Protein AF-A0A8T5RIG7-F1 (afdb_monomer_lite)

Secondary structure (DSSP, 8-state):
------SHHHHHHHHHHHHHHHH-SS--HHHHHHHHHHHHTT-TT--HHHHHHHHHHHHHTTSB-TTSS-BGGGTTTSHHHHHHHHHHHHSTT--HHHHHHHHT--HHHHHHHHHHHHHTTS--

Structure (mmCIF, N/CA/C/O backbone):
data_AF-A0A8T5RIG7-F1
#
_entry.id   AF-A0A8T5RIG7-F1
#
loop_
_atom_site.group_PDB
_atom_site.id
_atom_site.type_symbol
_atom_site.label_atom_id
_atom_site.label_alt_id
_atom_site.label_comp_id
_atom_site.label_asym_id
_atom_site.label_entity_id
_atom_site.label_seq_id
_atom_site.pdbx_PDB_ins_code
_atom_site.Cartn_x
_atom_site.Cartn_y
_atom_site.Cartn_z
_atom_site.occupancy
_atom_site.B_iso_or_equiv
_atom_site.auth_seq_id
_atom_site.auth_comp_id
_atom_site.auth_asym_id
_atom_site.auth_atom_id
_atom_site.pdbx_PDB_model_num
ATOM 1 N N . MET A 1 1 ? -15.204 -2.685 -6.153 1.00 34.28 1 MET A N 1
ATOM 2 C CA . MET A 1 1 ? -13.920 -3.420 -6.278 1.00 34.28 1 MET A CA 1
ATOM 3 C C . MET A 1 1 ? -13.008 -2.678 -7.252 1.00 34.28 1 MET A C 1
ATOM 5 O O . MET A 1 1 ? -13.506 -2.083 -8.193 1.00 34.28 1 MET A O 1
ATOM 9 N N . VAL A 1 2 ? -11.706 -2.625 -6.962 1.00 38.72 2 VAL A N 1
ATOM 10 C CA . VAL A 1 2 ? -10.704 -1.683 -7.506 1.00 38.72 2 VAL A CA 1
ATOM 11 C C . VAL A 1 2 ? -10.493 -1.835 -9.022 1.00 38.72 2 VAL A C 1
ATOM 13 O O . VAL A 1 2 ? -9.802 -2.739 -9.474 1.00 38.72 2 VAL A O 1
ATOM 16 N N . SER A 1 3 ? -11.043 -0.910 -9.808 1.00 44.12 3 SER A N 1
ATOM 17 C CA . SER A 1 3 ? -10.962 -0.859 -11.277 1.00 44.12 3 SER A CA 1
ATOM 18 C C . SER A 1 3 ? -9.864 0.097 -11.784 1.00 44.12 3 SER A C 1
ATOM 20 O O . SER A 1 3 ? -10.137 0.993 -12.583 1.00 44.12 3 SER A O 1
ATOM 22 N N . VAL A 1 4 ? -8.629 -0.035 -11.281 1.00 55.12 4 VAL A N 1
ATOM 23 C CA . VAL A 1 4 ? -7.537 0.926 -11.581 1.00 55.12 4 VAL A CA 1
ATOM 24 C C . VAL A 1 4 ? -6.462 0.368 -12.528 1.00 55.12 4 VAL A C 1
ATOM 26 O O . VAL A 1 4 ? -5.824 1.155 -13.214 1.00 55.12 4 VAL A O 1
ATOM 29 N N . LEU A 1 5 ? -6.289 -0.954 -12.637 1.00 57.12 5 LEU A N 1
ATOM 30 C CA . LEU A 1 5 ? -5.255 -1.565 -13.491 1.00 57.12 5 LEU A CA 1
ATOM 31 C C . LEU A 1 5 ? -5.846 -1.947 -14.856 1.00 57.12 5 LEU A C 1
ATOM 33 O O . LEU A 1 5 ? -6.483 -2.996 -14.980 1.00 57.12 5 LEU A O 1
ATOM 37 N N . LYS A 1 6 ? -5.673 -1.080 -15.859 1.00 59.66 6 LYS A N 1
ATOM 38 C CA . LYS A 1 6 ? -6.243 -1.270 -17.209 1.00 59.66 6 LYS A CA 1
ATOM 39 C C . LYS A 1 6 ? -5.268 -1.909 -18.207 1.00 59.66 6 LYS A C 1
ATOM 41 O O . LYS A 1 6 ? -5.727 -2.553 -19.141 1.00 59.66 6 LYS A O 1
ATOM 46 N N . GLU A 1 7 ? -3.958 -1.791 -17.992 1.00 76.62 7 GLU A N 1
ATOM 47 C CA . GLU A 1 7 ? -2.917 -2.297 -18.901 1.00 76.62 7 GLU A CA 1
ATOM 48 C C . GLU A 1 7 ? -2.255 -3.575 -18.345 1.00 76.62 7 GLU A C 1
ATOM 50 O O . GLU A 1 7 ? -1.999 -3.694 -17.143 1.00 76.62 7 GLU A O 1
ATOM 55 N N . GLU A 1 8 ? -1.970 -4.549 -19.214 1.00 84.00 8 GLU A N 1
ATOM 56 C CA . GLU A 1 8 ? -1.310 -5.817 -18.854 1.00 84.00 8 GLU A CA 1
ATOM 57 C C . GLU A 1 8 ? 0.078 -5.583 -18.236 1.00 84.00 8 GLU A C 1
ATOM 59 O O . GLU A 1 8 ? 0.448 -6.209 -17.240 1.00 84.00 8 GLU A O 1
ATOM 64 N N . ASP A 1 9 ? 0.781 -4.567 -18.733 1.00 85.31 9 ASP A N 1
ATOM 65 C CA . ASP A 1 9 ? 2.081 -4.153 -18.224 1.00 85.31 9 ASP A CA 1
ATOM 66 C C . ASP A 1 9 ? 2.031 -3.639 -16.780 1.00 85.31 9 ASP A C 1
ATOM 68 O O . ASP A 1 9 ? 2.912 -3.943 -15.969 1.00 85.31 9 ASP A O 1
ATOM 72 N N . GLU A 1 10 ? 0.983 -2.886 -16.430 1.00 87.62 10 GLU A N 1
ATOM 73 C CA . GLU A 1 10 ? 0.784 -2.406 -15.063 1.00 87.62 10 GLU A CA 1
ATOM 74 C C . GLU A 1 10 ? 0.551 -3.586 -14.110 1.00 87.62 10 GLU A C 1
ATOM 76 O O . GLU A 1 10 ? 1.093 -3.594 -13.005 1.00 87.62 10 GLU A O 1
ATOM 81 N N . LYS A 1 11 ? -0.178 -4.628 -14.533 1.00 87.81 11 LYS A N 1
ATOM 82 C CA . LYS A 1 11 ? -0.371 -5.842 -13.717 1.00 87.81 11 LYS A CA 1
ATOM 83 C C . LYS A 1 11 ? 0.949 -6.573 -13.469 1.00 87.81 11 LYS A C 1
ATOM 85 O O . LYS A 1 11 ? 1.222 -6.966 -12.332 1.00 87.81 11 LYS A O 1
ATOM 90 N N . VAL A 1 12 ? 1.779 -6.726 -14.503 1.00 89.88 12 VAL A N 1
ATOM 91 C CA . VAL A 1 12 ? 3.106 -7.355 -14.386 1.00 89.88 12 VAL A CA 1
ATOM 92 C C . VAL A 1 12 ? 3.986 -6.574 -13.412 1.00 89.88 12 VAL A C 1
ATOM 94 O O . VAL A 1 12 ? 4.506 -7.154 -12.454 1.00 89.88 12 VAL A O 1
ATOM 97 N N . LEU A 1 13 ? 4.103 -5.252 -13.593 1.00 89.62 13 LEU A N 1
ATOM 98 C CA . LEU A 1 13 ? 4.891 -4.412 -12.689 1.00 89.62 13 LEU A CA 1
ATOM 99 C C . LEU A 1 13 ? 4.368 -4.478 -11.261 1.00 89.62 13 LEU A C 1
ATOM 101 O O . LEU A 1 13 ? 5.152 -4.607 -10.323 1.00 89.62 13 LEU A O 1
ATOM 105 N N . TYR A 1 14 ? 3.050 -4.414 -11.087 1.00 88.31 14 TYR A N 1
ATOM 106 C CA . TYR A 1 14 ? 2.425 -4.447 -9.774 1.00 88.31 14 TYR A CA 1
ATOM 107 C C . TYR A 1 14 ? 2.767 -5.729 -9.003 1.00 88.31 14 TYR A C 1
ATOM 109 O O . TYR A 1 14 ? 3.137 -5.666 -7.828 1.00 88.31 14 TYR A O 1
ATOM 117 N N . ASN A 1 15 ? 2.734 -6.885 -9.669 1.00 88.50 15 ASN A N 1
ATOM 118 C CA . ASN A 1 15 ? 3.119 -8.158 -9.061 1.00 88.50 15 ASN A CA 1
ATOM 119 C C . ASN A 1 15 ? 4.594 -8.180 -8.633 1.00 88.50 15 ASN A C 1
ATOM 121 O O . ASN A 1 15 ? 4.905 -8.639 -7.532 1.00 88.50 15 ASN A O 1
ATOM 125 N N . LEU A 1 16 ? 5.491 -7.621 -9.447 1.00 89.94 16 LEU A N 1
ATOM 126 C CA . LEU A 1 16 ? 6.908 -7.507 -9.098 1.00 89.94 16 LEU A CA 1
ATOM 127 C C . LEU A 1 16 ? 7.142 -6.549 -7.925 1.00 89.94 16 LEU A C 1
ATOM 129 O O . LEU A 1 16 ? 7.936 -6.852 -7.034 1.00 89.94 16 LEU A O 1
ATOM 133 N N . VAL A 1 17 ? 6.421 -5.425 -7.866 1.00 88.88 17 VAL A N 1
ATOM 134 C CA . VAL A 1 17 ? 6.471 -4.534 -6.699 1.00 88.88 17 VAL A CA 1
ATOM 135 C C . VAL A 1 17 ? 6.014 -5.271 -5.441 1.00 88.88 17 VAL A C 1
ATOM 137 O O . VAL A 1 17 ? 6.652 -5.140 -4.397 1.00 88.88 17 VAL A O 1
ATOM 140 N N . LYS A 1 18 ? 4.942 -6.071 -5.511 1.00 86.19 18 LYS A N 1
ATOM 141 C CA . LYS A 1 18 ? 4.481 -6.878 -4.369 1.00 86.19 18 LYS A CA 1
ATOM 142 C C . LYS A 1 18 ? 5.547 -7.866 -3.913 1.00 86.19 18 LYS A C 1
ATOM 144 O O . LYS A 1 18 ? 5.762 -8.022 -2.713 1.00 86.19 18 LYS A O 1
ATOM 149 N N . GLU A 1 19 ? 6.218 -8.528 -4.850 1.00 87.81 19 GLU A N 1
ATOM 150 C CA . GLU A 1 19 ? 7.332 -9.420 -4.532 1.00 87.81 19 GLU A CA 1
ATOM 151 C C . GLU A 1 19 ? 8.470 -8.663 -3.830 1.00 87.81 19 GLU A C 1
ATOM 153 O O . GLU A 1 19 ? 8.962 -9.112 -2.792 1.00 87.81 19 GLU A O 1
ATOM 158 N N . TYR A 1 20 ? 8.843 -7.491 -4.350 1.00 87.06 20 TYR A N 1
ATOM 159 C CA . TYR A 1 20 ? 9.866 -6.633 -3.756 1.00 87.06 20 TYR A CA 1
ATOM 160 C C . TYR A 1 20 ? 9.494 -6.196 -2.330 1.00 87.06 20 TYR A C 1
ATOM 162 O O . TYR A 1 20 ? 10.283 -6.352 -1.394 1.00 87.06 20 TYR A O 1
ATOM 170 N N . ALA A 1 21 ? 8.257 -5.728 -2.141 1.00 84.38 21 ALA A N 1
ATOM 171 C CA . ALA A 1 21 ? 7.732 -5.258 -0.862 1.00 84.38 21 ALA A CA 1
ATOM 172 C C . ALA A 1 21 ? 7.681 -6.361 0.208 1.00 84.38 21 ALA A C 1
ATOM 174 O O . ALA A 1 21 ? 7.865 -6.083 1.390 1.00 84.38 21 ALA A O 1
ATOM 175 N N . LYS A 1 22 ? 7.486 -7.632 -0.171 1.00 82.56 22 LYS A N 1
ATOM 176 C CA . LYS A 1 22 ? 7.556 -8.754 0.782 1.00 82.56 22 LYS A CA 1
ATOM 177 C C . LYS A 1 22 ? 8.965 -8.926 1.359 1.00 82.56 22 LYS A C 1
ATOM 179 O O . LYS A 1 22 ? 9.098 -9.165 2.562 1.00 82.56 22 LYS A O 1
ATOM 184 N N . LYS A 1 23 ? 9.993 -8.779 0.515 1.00 81.38 23 LYS A N 1
ATOM 185 C CA . LYS A 1 23 ? 11.402 -9.064 0.839 1.00 81.38 23 LYS A CA 1
ATOM 186 C C . LYS A 1 23 ? 12.113 -7.930 1.576 1.00 81.38 23 LYS A C 1
ATOM 188 O O . LYS A 1 23 ? 13.072 -8.194 2.294 1.00 81.38 23 LYS A O 1
ATOM 193 N N . LYS A 1 24 ? 11.680 -6.680 1.401 1.00 76.69 24 LYS A N 1
ATOM 194 C CA . LYS A 1 24 ? 12.360 -5.501 1.960 1.00 76.69 24 LYS A CA 1
ATOM 195 C C . LYS A 1 24 ? 11.482 -4.776 2.986 1.00 76.69 24 LYS A C 1
ATOM 197 O O . LYS A 1 24 ? 10.276 -4.683 2.785 1.00 76.69 24 LYS A O 1
ATOM 202 N N . PRO A 1 25 ? 12.048 -4.259 4.093 1.00 70.38 25 PRO A N 1
ATOM 203 C CA . PRO A 1 25 ? 11.278 -3.535 5.106 1.00 70.38 25 PRO A CA 1
ATOM 204 C C . PRO A 1 25 ? 10.836 -2.138 4.641 1.00 70.38 25 PRO A C 1
ATOM 206 O O . PRO A 1 25 ? 9.842 -1.616 5.137 1.00 70.38 25 PRO A O 1
ATOM 209 N N . ILE A 1 26 ? 11.556 -1.537 3.691 1.00 79.31 26 ILE A N 1
ATOM 210 C CA . ILE A 1 26 ? 11.331 -0.180 3.187 1.00 79.31 26 ILE A CA 1
ATOM 211 C C . ILE A 1 26 ? 11.454 -0.208 1.661 1.00 79.31 26 ILE A C 1
ATOM 213 O O . ILE A 1 26 ? 12.331 -0.881 1.118 1.00 79.31 26 ILE A O 1
ATOM 217 N N . ILE A 1 27 ? 10.566 0.511 0.973 1.00 81.88 27 ILE A N 1
ATOM 218 C CA . ILE A 1 27 ? 10.612 0.668 -0.483 1.00 81.88 27 ILE A CA 1
ATOM 219 C C . ILE A 1 27 ? 11.332 1.976 -0.814 1.00 81.88 27 ILE A C 1
ATOM 221 O O . ILE A 1 27 ? 10.762 3.057 -0.656 1.00 81.88 27 ILE A O 1
ATOM 225 N N . GLU A 1 28 ? 12.569 1.870 -1.293 1.00 86.06 28 GLU A N 1
ATOM 226 C CA . GLU A 1 28 ? 13.308 2.974 -1.909 1.00 86.06 28 GLU A CA 1
ATOM 227 C C . GLU A 1 28 ? 13.104 2.958 -3.431 1.00 86.06 28 GLU A C 1
ATOM 229 O O . GLU A 1 28 ? 13.173 1.898 -4.055 1.00 86.06 28 GLU A O 1
ATOM 234 N N . ILE A 1 29 ? 12.853 4.125 -4.043 1.00 85.00 29 ILE A N 1
ATOM 235 C CA . ILE A 1 29 ? 12.616 4.234 -5.495 1.00 85.00 29 ILE A CA 1
ATOM 236 C C . ILE A 1 29 ? 13.788 3.676 -6.294 1.00 85.00 29 ILE A C 1
ATOM 238 O O . ILE A 1 29 ? 13.570 2.924 -7.242 1.00 85.00 29 ILE A O 1
ATOM 242 N N . LYS A 1 30 ? 15.017 4.055 -5.932 1.00 86.94 30 LYS A N 1
ATOM 243 C CA . LYS A 1 30 ? 16.218 3.699 -6.692 1.00 86.94 30 LYS A CA 1
ATOM 244 C C . LYS A 1 30 ? 16.391 2.183 -6.747 1.00 86.94 30 LYS A C 1
ATOM 246 O O . LYS A 1 30 ? 16.536 1.615 -7.829 1.00 86.94 30 LYS A O 1
ATOM 251 N N . ASP A 1 31 ? 16.279 1.533 -5.596 1.00 88.38 31 ASP A N 1
ATOM 252 C CA . ASP A 1 31 ? 16.386 0.081 -5.488 1.00 88.38 31 ASP A CA 1
ATOM 253 C C . ASP A 1 31 ? 15.228 -0.642 -6.172 1.00 88.38 31 ASP A C 1
ATOM 255 O O . ASP A 1 31 ? 15.445 -1.652 -6.842 1.00 88.38 31 ASP A O 1
ATOM 259 N N . LEU A 1 32 ? 14.005 -0.113 -6.059 1.00 88.19 32 LEU A N 1
ATOM 260 C CA . LEU A 1 32 ? 12.841 -0.673 -6.738 1.00 88.19 32 LEU A CA 1
ATOM 261 C C . LEU A 1 32 ? 13.009 -0.621 -8.262 1.00 88.19 32 LEU A C 1
ATOM 263 O O . LEU A 1 32 ? 12.772 -1.619 -8.938 1.00 88.19 32 LEU A O 1
ATOM 267 N N . VAL A 1 33 ? 13.454 0.513 -8.809 1.00 89.12 33 VAL A N 1
ATOM 268 C CA . VAL A 1 33 ? 13.715 0.668 -10.249 1.00 89.12 33 VAL A CA 1
ATOM 269 C C . VAL A 1 33 ? 14.810 -0.295 -10.704 1.00 89.12 33 VAL A C 1
ATOM 271 O O . VAL A 1 33 ? 14.640 -0.972 -11.716 1.00 89.12 33 VAL A O 1
ATOM 274 N N . ASN A 1 34 ? 15.902 -0.420 -9.945 1.00 90.50 34 ASN A N 1
ATOM 275 C CA . ASN A 1 34 ? 16.976 -1.367 -10.253 1.00 90.50 34 ASN A CA 1
ATOM 276 C C . ASN A 1 34 ? 16.484 -2.820 -10.229 1.00 90.50 34 ASN A C 1
ATOM 278 O O . ASN A 1 34 ? 16.773 -3.588 -11.146 1.00 90.50 34 ASN A O 1
ATOM 282 N N . PHE A 1 35 ? 15.697 -3.193 -9.218 1.00 90.81 35 PHE A N 1
ATOM 283 C CA . PHE A 1 35 ? 15.089 -4.517 -9.119 1.00 90.81 35 PHE A CA 1
ATOM 284 C C . PHE A 1 35 ? 14.194 -4.827 -10.325 1.00 90.81 35 PHE A C 1
ATOM 286 O O . PHE A 1 35 ? 14.325 -5.894 -10.926 1.00 90.81 35 PHE A O 1
ATOM 293 N N . LEU A 1 36 ? 13.318 -3.892 -10.704 1.00 90.56 36 LEU A N 1
ATOM 294 C CA . LEU A 1 36 ? 12.399 -4.065 -11.830 1.00 90.56 36 LEU A CA 1
ATOM 295 C C . LEU A 1 36 ? 13.145 -4.143 -13.163 1.00 90.56 36 LEU A C 1
ATOM 297 O O . LEU A 1 36 ? 12.882 -5.057 -13.940 1.00 90.56 36 LEU A O 1
ATOM 301 N N . ASN A 1 37 ? 14.114 -3.254 -13.400 1.00 88.75 37 ASN A N 1
ATOM 302 C CA . ASN A 1 37 ? 14.947 -3.284 -14.604 1.00 88.75 37 ASN A CA 1
ATOM 303 C C . ASN A 1 37 ? 15.690 -4.617 -14.743 1.00 88.75 37 ASN A C 1
ATOM 305 O O . ASN A 1 37 ? 15.716 -5.194 -15.824 1.00 88.75 37 ASN A O 1
ATOM 309 N N . ASN A 1 38 ? 16.249 -5.146 -13.650 1.00 88.88 38 ASN A N 1
ATOM 310 C CA . ASN A 1 38 ? 16.944 -6.433 -13.676 1.00 88.88 38 ASN A CA 1
ATOM 311 C C . ASN A 1 38 ? 15.994 -7.599 -13.978 1.00 88.88 38 ASN A C 1
ATOM 313 O O . ASN A 1 38 ? 16.346 -8.495 -14.741 1.00 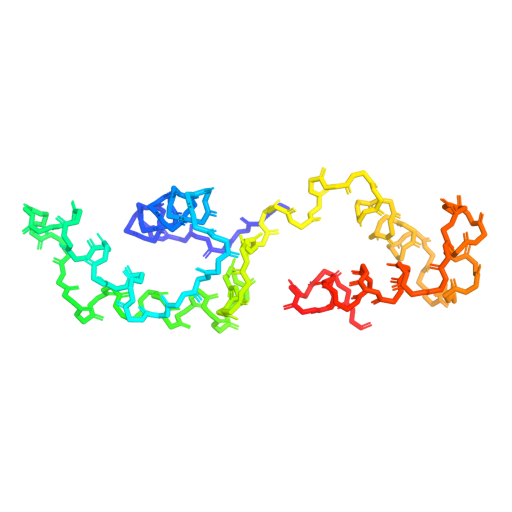88.88 38 ASN A O 1
ATOM 317 N N . ARG A 1 39 ? 14.783 -7.586 -13.408 1.00 88.50 39 ARG A N 1
ATOM 318 C CA . ARG A 1 39 ? 13.772 -8.634 -13.628 1.00 88.50 39 ARG A CA 1
ATOM 319 C C . ARG A 1 39 ? 13.154 -8.601 -15.021 1.00 88.50 39 ARG A C 1
ATOM 321 O O . ARG A 1 39 ? 12.786 -9.649 -15.536 1.00 88.50 39 ARG A O 1
ATOM 328 N N . LEU A 1 40 ? 13.049 -7.418 -15.618 1.00 88.06 40 LEU A N 1
ATOM 329 C CA . LEU A 1 40 ? 12.409 -7.202 -16.915 1.00 88.06 40 LEU A CA 1
ATOM 330 C C . LEU A 1 40 ? 13.417 -7.026 -18.057 1.00 88.06 40 LEU A C 1
ATOM 332 O O . LEU A 1 40 ? 13.009 -6.755 -19.177 1.00 88.06 40 LEU A O 1
ATOM 336 N N . LYS A 1 41 ? 14.717 -7.221 -17.802 1.00 81.12 41 LYS A N 1
ATOM 337 C CA . LYS A 1 41 ? 15.806 -6.959 -18.758 1.00 81.12 41 LYS A CA 1
ATOM 338 C C . LYS A 1 41 ? 15.638 -7.655 -20.114 1.00 81.12 41 LYS A C 1
ATOM 340 O O . LYS A 1 41 ? 16.056 -7.109 -21.126 1.00 81.12 41 LYS A O 1
ATOM 345 N N . LEU A 1 42 ? 15.060 -8.857 -20.127 1.00 78.31 42 LEU A N 1
ATOM 346 C CA . LEU A 1 42 ? 14.833 -9.649 -21.344 1.00 78.31 42 LEU A CA 1
ATOM 347 C C . LEU A 1 42 ? 13.457 -9.404 -21.980 1.00 78.31 42 LEU A C 1
ATOM 349 O O . LEU A 1 42 ? 13.159 -9.955 -23.034 1.00 78.31 42 LEU A O 1
ATOM 353 N N . ASN A 1 43 ? 12.602 -8.605 -21.342 1.00 78.56 43 ASN A N 1
ATOM 354 C CA . ASN A 1 43 ? 11.262 -8.339 -21.829 1.00 78.56 43 ASN A CA 1
ATOM 355 C C . ASN A 1 43 ? 11.271 -7.092 -22.723 1.00 78.56 43 ASN A C 1
ATOM 357 O O . ASN A 1 43 ? 11.331 -5.968 -22.229 1.00 78.56 43 ASN A O 1
ATOM 361 N N . LEU A 1 44 ? 11.176 -7.300 -24.041 1.00 70.69 44 LEU A N 1
ATOM 362 C CA . LEU A 1 44 ? 11.200 -6.235 -25.055 1.00 70.69 44 LEU A CA 1
ATOM 363 C C . LEU A 1 44 ? 10.084 -5.190 -24.870 1.00 70.69 44 LEU A C 1
ATOM 365 O O . LEU A 1 44 ? 10.217 -4.059 -25.334 1.00 70.69 44 LEU A O 1
ATOM 369 N N . ASN A 1 45 ? 9.017 -5.528 -24.138 1.00 78.31 45 ASN A N 1
ATOM 370 C CA . ASN A 1 45 ? 7.917 -4.607 -23.855 1.00 78.31 45 ASN A CA 1
ATOM 371 C C . ASN A 1 45 ? 8.231 -3.600 -22.744 1.00 78.31 45 ASN A C 1
ATOM 373 O O . ASN A 1 45 ? 7.475 -2.637 -22.573 1.00 78.31 45 ASN A O 1
ATOM 377 N N . PHE A 1 46 ? 9.318 -3.792 -21.990 1.00 82.00 46 PHE A N 1
ATOM 378 C CA . PHE A 1 46 ? 9.705 -2.926 -20.883 1.00 82.00 46 PHE A CA 1
ATOM 379 C C . PHE A 1 46 ? 11.057 -2.269 -21.125 1.00 82.00 46 PHE A C 1
ATOM 381 O O . PHE A 1 46 ? 12.097 -2.913 -21.178 1.00 82.00 46 PHE A O 1
ATOM 388 N N . ASN A 1 47 ? 11.042 -0.940 -21.169 1.00 85.19 47 ASN A N 1
ATOM 389 C CA . ASN A 1 47 ? 12.240 -0.127 -21.026 1.00 85.19 47 ASN A CA 1
ATOM 390 C C . ASN A 1 47 ? 12.173 0.673 -19.717 1.00 85.19 47 ASN A C 1
ATOM 392 O O . ASN A 1 47 ? 11.112 0.809 -19.095 1.00 85.19 47 ASN A O 1
ATOM 396 N N . ARG A 1 48 ? 13.316 1.228 -19.308 1.00 85.00 48 ARG A N 1
ATOM 397 C CA . ARG A 1 48 ? 13.438 1.997 -18.064 1.00 85.00 48 ARG A CA 1
ATOM 398 C C . ARG A 1 48 ? 12.422 3.140 -17.973 1.00 85.00 48 ARG A C 1
ATOM 400 O O . ARG A 1 48 ? 11.796 3.311 -16.931 1.00 85.00 48 ARG A O 1
ATOM 407 N N . ASN A 1 49 ? 12.206 3.869 -19.067 1.00 87.44 49 ASN A N 1
ATOM 408 C CA . ASN A 1 49 ? 11.276 5.001 -19.102 1.00 87.44 49 ASN A CA 1
ATOM 409 C C . ASN A 1 49 ? 9.834 4.555 -18.834 1.00 87.44 49 ASN A C 1
ATOM 411 O O . ASN A 1 49 ? 9.127 5.182 -18.047 1.00 87.44 49 ASN A O 1
ATOM 415 N N . LYS A 1 50 ? 9.404 3.446 -19.443 1.00 87.56 50 LYS A N 1
ATOM 416 C CA . LYS A 1 50 ? 8.071 2.867 -19.244 1.00 87.56 50 LYS A CA 1
ATOM 417 C C . LYS A 1 50 ? 7.874 2.404 -17.801 1.00 87.56 50 LYS A C 1
ATOM 419 O O . LYS A 1 50 ? 6.845 2.711 -17.202 1.00 87.56 50 LYS A O 1
ATOM 424 N N . ILE A 1 51 ? 8.878 1.743 -17.220 1.00 88.62 51 ILE A N 1
ATOM 425 C CA . ILE A 1 51 ? 8.875 1.330 -15.807 1.00 88.62 51 ILE A CA 1
ATOM 426 C C . ILE A 1 51 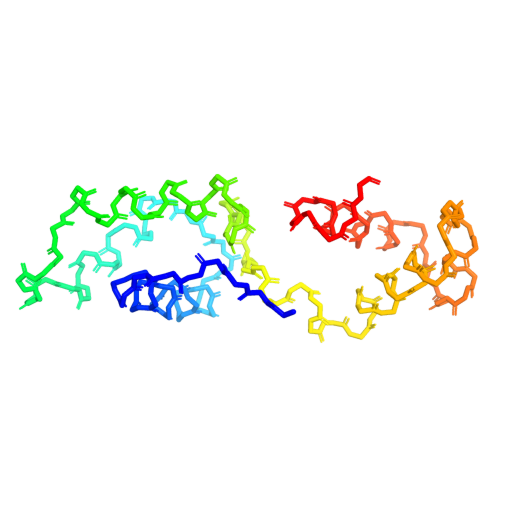? 8.710 2.550 -14.894 1.00 88.62 51 ILE A C 1
ATOM 428 O O . ILE A 1 51 ? 7.832 2.567 -14.032 1.00 88.62 51 ILE A O 1
ATOM 432 N N . GLU A 1 52 ? 9.513 3.594 -15.102 1.00 89.50 52 GLU A N 1
ATOM 433 C CA . GLU A 1 52 ? 9.441 4.823 -14.310 1.00 89.50 52 GLU A CA 1
ATOM 434 C C . GLU A 1 52 ? 8.082 5.529 -14.456 1.00 89.50 52 GLU A C 1
ATOM 436 O O . GLU A 1 52 ? 7.543 6.039 -13.471 1.00 89.50 52 GLU A O 1
ATOM 441 N N . LEU A 1 53 ? 7.488 5.528 -15.653 1.00 90.19 53 LEU A N 1
ATOM 442 C CA . LEU A 1 53 ? 6.184 6.143 -15.914 1.00 90.19 53 LEU A CA 1
ATOM 443 C C . LEU A 1 53 ? 5.053 5.407 -15.182 1.00 90.19 53 LEU A C 1
ATOM 445 O O . LEU A 1 53 ? 4.235 6.046 -14.514 1.00 90.19 53 LEU A O 1
ATOM 449 N N . ILE A 1 54 ? 5.047 4.072 -15.227 1.00 90.31 54 ILE A N 1
ATOM 450 C CA . ILE A 1 54 ? 4.089 3.246 -14.480 1.00 90.31 54 ILE A CA 1
ATOM 451 C C . ILE A 1 54 ? 4.278 3.436 -12.967 1.00 90.31 54 ILE A C 1
ATOM 453 O O . ILE A 1 54 ? 3.306 3.656 -12.244 1.00 90.31 54 ILE A O 1
ATOM 457 N N . LEU A 1 55 ? 5.520 3.447 -12.469 1.00 88.81 55 LEU A N 1
ATOM 458 C CA . LEU A 1 55 ? 5.790 3.696 -11.049 1.00 88.81 55 LEU A CA 1
ATOM 459 C C . LEU A 1 55 ? 5.292 5.073 -10.596 1.00 88.81 55 LEU A C 1
ATOM 461 O O . LEU A 1 55 ? 4.666 5.178 -9.539 1.00 88.81 55 LEU A O 1
ATOM 465 N N . LYS A 1 56 ? 5.500 6.124 -11.400 1.00 89.19 56 LYS A N 1
ATOM 466 C CA . LYS A 1 56 ? 4.952 7.462 -11.121 1.00 89.19 56 LYS A CA 1
ATOM 467 C C . LYS A 1 56 ? 3.427 7.424 -10.999 1.00 89.19 56 LYS A C 1
ATOM 469 O O . LYS A 1 56 ? 2.885 8.036 -10.077 1.00 89.19 56 LYS A O 1
ATOM 474 N N . ARG A 1 57 ? 2.727 6.675 -11.864 1.00 89.12 57 ARG A N 1
ATOM 475 C CA . ARG A 1 57 ? 1.270 6.468 -11.751 1.00 89.12 57 ARG A CA 1
ATOM 476 C C . ARG A 1 57 ? 0.903 5.739 -10.460 1.00 89.12 57 ARG A C 1
ATOM 478 O O . ARG A 1 57 ? -0.021 6.166 -9.772 1.00 89.12 57 ARG A O 1
ATOM 485 N N . PHE A 1 58 ? 1.638 4.691 -10.089 1.00 88.56 58 PHE A N 1
ATOM 486 C CA . PHE A 1 58 ? 1.396 3.952 -8.848 1.00 88.56 58 PHE A CA 1
ATOM 487 C C . PHE A 1 58 ? 1.544 4.826 -7.605 1.00 88.56 58 PHE A C 1
ATOM 489 O O . PHE A 1 58 ? 0.700 4.760 -6.714 1.00 88.56 58 PHE A O 1
ATOM 496 N N . ILE A 1 59 ? 2.564 5.681 -7.559 1.00 86.94 59 ILE A N 1
ATOM 497 C CA . ILE A 1 59 ? 2.774 6.627 -6.458 1.00 86.94 59 ILE A CA 1
ATOM 498 C C . ILE A 1 59 ? 1.652 7.674 -6.438 1.00 86.94 59 ILE A C 1
ATOM 500 O O . ILE A 1 59 ? 1.024 7.889 -5.402 1.00 86.94 59 ILE A O 1
ATOM 504 N N . LYS A 1 60 ? 1.330 8.276 -7.593 1.00 86.81 60 LYS A N 1
ATOM 505 C CA . LYS A 1 60 ? 0.258 9.279 -7.728 1.00 86.81 60 LYS A CA 1
ATOM 506 C C . LYS A 1 60 ? -1.109 8.738 -7.289 1.00 86.81 60 LYS A C 1
ATOM 508 O O . LYS A 1 60 ? -1.872 9.429 -6.612 1.00 86.81 60 LYS A O 1
ATOM 513 N N . ASN A 1 61 ? -1.402 7.486 -7.634 1.00 82.31 61 ASN A N 1
ATOM 514 C CA . ASN A 1 61 ? -2.644 6.803 -7.273 1.00 82.31 61 ASN A CA 1
ATOM 515 C C . ASN A 1 61 ? -2.592 6.156 -5.879 1.00 82.31 61 ASN A C 1
ATOM 517 O O . ASN A 1 61 ? -3.554 5.494 -5.483 1.00 82.31 61 ASN A O 1
ATOM 521 N N . GLN A 1 62 ? -1.489 6.347 -5.140 1.00 80.75 62 GLN A N 1
ATOM 522 C CA . GLN A 1 62 ? -1.228 5.754 -3.826 1.00 80.75 62 GLN A CA 1
ATOM 523 C C . GLN A 1 62 ? -1.445 4.236 -3.825 1.00 80.75 62 GLN A C 1
ATOM 525 O O . GLN A 1 62 ? -1.968 3.658 -2.882 1.00 80.75 62 GLN A O 1
ATOM 530 N N . ILE A 1 63 ? -1.058 3.571 -4.912 1.00 81.62 63 ILE A N 1
ATOM 531 C CA . ILE A 1 63 ? -0.974 2.110 -4.987 1.00 81.62 63 ILE A CA 1
ATOM 532 C C . ILE A 1 63 ? 0.237 1.631 -4.170 1.00 81.62 63 ILE A C 1
ATOM 534 O O . ILE A 1 63 ? 0.172 0.587 -3.518 1.00 81.62 63 ILE A O 1
ATOM 538 N N . ILE A 1 64 ? 1.313 2.427 -4.160 1.00 82.62 64 ILE A N 1
ATOM 539 C CA . ILE A 1 64 ? 2.553 2.212 -3.403 1.00 82.62 64 ILE A CA 1
ATOM 540 C C . ILE A 1 64 ? 2.868 3.493 -2.627 1.00 82.62 64 ILE A C 1
ATOM 542 O O . ILE A 1 64 ? 2.711 4.588 -3.169 1.00 82.62 64 ILE A O 1
ATOM 546 N N . LEU A 1 65 ? 3.365 3.366 -1.394 1.00 78.75 65 LEU A N 1
ATOM 547 C CA . LEU A 1 65 ? 3.976 4.476 -0.660 1.00 78.75 65 LEU A CA 1
ATOM 548 C C . LEU A 1 65 ? 5.482 4.254 -0.517 1.00 78.75 65 LEU A C 1
ATOM 550 O O . LEU A 1 65 ? 5.921 3.277 0.087 1.00 78.75 65 LEU A O 1
ATOM 554 N N . ILE A 1 66 ? 6.266 5.193 -1.041 1.00 77.56 66 ILE A N 1
ATOM 555 C CA . ILE A 1 66 ? 7.726 5.206 -0.899 1.00 77.56 66 ILE A CA 1
ATOM 556 C C . ILE A 1 66 ? 8.077 5.399 0.579 1.00 77.56 66 ILE A C 1
ATOM 558 O O . ILE A 1 66 ? 7.379 6.108 1.305 1.00 77.56 66 ILE A O 1
ATOM 562 N N . GLY A 1 67 ? 9.141 4.744 1.039 1.00 74.31 67 GLY A N 1
ATOM 563 C CA . GLY A 1 67 ? 9.558 4.799 2.439 1.00 74.31 67 GLY A CA 1
ATOM 564 C C . GLY A 1 67 ? 8.740 3.898 3.374 1.00 74.31 67 GLY A C 1
ATOM 565 O O . GLY A 1 67 ? 8.988 3.885 4.576 1.00 74.31 67 GLY A O 1
ATOM 566 N N . LYS A 1 68 ? 7.776 3.118 2.858 1.00 71.19 68 LYS A N 1
ATOM 567 C CA . LYS A 1 68 ? 6.986 2.148 3.637 1.00 71.19 68 LYS A CA 1
ATOM 568 C C . LYS A 1 68 ? 6.942 0.789 2.940 1.00 71.19 68 LYS A C 1
ATOM 570 O O . LYS A 1 68 ? 6.991 0.715 1.722 1.00 71.19 68 LYS A O 1
ATOM 575 N N . LYS A 1 69 ? 6.767 -0.291 3.710 1.00 71.19 69 LYS A N 1
ATOM 576 C CA . LYS A 1 69 ? 6.590 -1.667 3.194 1.00 71.19 69 LYS A CA 1
ATOM 577 C C . LYS A 1 69 ? 5.249 -1.908 2.478 1.00 71.19 69 LYS A C 1
ATOM 579 O O . LYS A 1 69 ? 4.984 -3.006 2.005 1.00 71.19 69 LYS A O 1
ATOM 584 N N . LEU A 1 70 ? 4.341 -0.934 2.484 1.00 67.56 70 LEU A N 1
ATOM 585 C CA . LEU A 1 70 ? 2.925 -1.186 2.228 1.00 67.56 70 LEU A CA 1
ATOM 586 C C . LEU A 1 70 ? 2.515 -0.834 0.797 1.00 67.56 70 LEU A C 1
ATOM 588 O O . LEU A 1 70 ? 2.733 0.283 0.326 1.00 67.56 70 LEU A O 1
ATOM 592 N N . VAL A 1 71 ? 1.826 -1.781 0.165 1.00 74.94 71 VAL A N 1
ATOM 593 C CA . VAL A 1 71 ? 1.008 -1.576 -1.034 1.00 74.94 71 VAL A CA 1
ATOM 594 C C . VAL A 1 71 ? -0.469 -1.509 -0.655 1.00 74.94 71 VAL A C 1
ATOM 596 O O . VAL A 1 71 ? -0.889 -2.080 0.352 1.00 74.94 71 VAL A O 1
ATOM 599 N N . LYS A 1 72 ? -1.272 -0.816 -1.466 1.00 72.56 72 LYS A N 1
ATOM 600 C CA . LYS A 1 72 ? -2.676 -0.487 -1.167 1.00 72.56 72 LYS A CA 1
ATOM 601 C C . LYS A 1 72 ? -3.542 -1.691 -0.786 1.00 72.56 72 LYS A C 1
ATOM 603 O O . LYS A 1 72 ? -4.330 -1.603 0.150 1.00 72.56 72 LYS A O 1
ATOM 608 N N . GLU A 1 73 ? -3.369 -2.823 -1.462 1.00 71.94 73 GLU A N 1
ATOM 609 C CA . GLU A 1 73 ? -4.111 -4.060 -1.173 1.00 71.94 73 GLU A CA 1
ATOM 610 C C . GLU A 1 73 ? -3.821 -4.634 0.219 1.00 71.94 73 GLU A C 1
ATOM 612 O O . GLU A 1 73 ? -4.679 -5.280 0.813 1.00 71.94 73 GLU A O 1
ATOM 617 N N . ASP A 1 74 ? -2.633 -4.388 0.772 1.00 74.62 74 ASP A N 1
ATOM 618 C CA . ASP A 1 74 ? -2.255 -4.890 2.094 1.00 74.62 74 ASP A CA 1
ATOM 619 C C . ASP A 1 74 ? -2.809 -4.019 3.229 1.00 74.62 74 ASP A C 1
ATOM 621 O O . ASP A 1 74 ? -2.630 -4.336 4.410 1.00 74.62 74 ASP A O 1
ATOM 625 N N . ILE A 1 75 ? -3.484 -2.912 2.904 1.00 79.06 75 ILE A N 1
ATOM 626 C CA . ILE A 1 75 ? -4.009 -1.989 3.908 1.00 79.06 75 ILE A CA 1
ATOM 627 C C . ILE A 1 75 ? -5.228 -2.561 4.616 1.00 79.06 75 ILE A C 1
ATOM 629 O O . ILE A 1 75 ? -5.248 -2.590 5.845 1.00 79.06 75 ILE A O 1
ATOM 633 N N . LEU A 1 76 ? -6.196 -3.090 3.872 1.00 77.94 76 LEU A N 1
ATOM 634 C CA . LEU A 1 76 ? -7.401 -3.670 4.468 1.00 77.94 76 LEU A CA 1
ATOM 635 C C . LEU A 1 76 ? -7.220 -5.121 4.939 1.00 77.94 76 LEU A C 1
ATOM 637 O O . LEU A 1 76 ? -8.063 -5.625 5.669 1.00 77.94 76 LEU A O 1
ATOM 641 N N . LYS A 1 77 ? -6.095 -5.787 4.633 1.00 77.62 77 LYS A N 1
ATOM 642 C CA . LYS A 1 77 ? -5.826 -7.157 5.125 1.00 77.62 77 LYS A CA 1
ATOM 643 C C . LYS A 1 77 ? -5.742 -7.263 6.645 1.00 77.62 77 LYS A C 1
ATOM 645 O O . LYS A 1 77 ? -5.916 -8.340 7.206 1.00 77.62 77 LYS A O 1
ATOM 650 N N . THR A 1 78 ? -5.434 -6.168 7.338 1.00 82.62 78 THR A N 1
ATOM 651 C CA . THR A 1 78 ? -5.459 -6.179 8.801 1.00 82.62 78 THR A CA 1
ATOM 652 C C . THR A 1 78 ? -6.894 -6.052 9.277 1.00 82.62 78 THR A C 1
ATOM 654 O O . THR A 1 78 ? -7.521 -5.028 9.025 1.00 82.62 78 THR A O 1
ATOM 657 N N . ARG A 1 79 ? -7.356 -7.028 10.068 1.00 84.75 79 ARG A N 1
ATOM 658 C CA . ARG A 1 79 ? -8.698 -7.046 10.672 1.00 84.75 79 ARG A CA 1
ATOM 659 C C . ARG A 1 79 ? -9.098 -5.704 11.296 1.00 84.75 79 ARG A C 1
ATOM 661 O O . ARG A 1 79 ? -10.206 -5.245 11.073 1.00 84.75 79 ARG A O 1
ATOM 668 N N . ILE A 1 80 ? -8.184 -5.052 12.020 1.00 87.25 80 ILE A N 1
ATOM 669 C CA . ILE A 1 80 ? -8.426 -3.730 12.625 1.00 87.25 80 ILE A CA 1
ATOM 670 C C . ILE A 1 80 ? -8.683 -2.657 11.557 1.00 87.25 80 ILE A C 1
ATOM 672 O O . ILE A 1 80 ? -9.634 -1.903 11.678 1.00 87.25 80 ILE A O 1
ATOM 676 N N . ARG A 1 81 ? -7.872 -2.589 10.493 1.00 89.75 81 ARG A N 1
ATOM 677 C CA . ARG A 1 81 ? -8.027 -1.569 9.438 1.00 89.75 81 ARG A CA 1
ATOM 678 C C . ARG A 1 81 ? -9.281 -1.784 8.596 1.00 89.75 81 ARG A C 1
ATOM 680 O O . ARG A 1 81 ? -9.901 -0.792 8.240 1.00 89.75 81 ARG A O 1
ATOM 687 N N . SER A 1 82 ? -9.651 -3.040 8.326 1.00 89.38 82 SER A N 1
ATOM 688 C CA . SER A 1 82 ? -10.946 -3.362 7.708 1.00 89.38 82 SER A CA 1
ATOM 689 C C . SER A 1 82 ? -12.079 -2.842 8.578 1.00 89.38 82 SER A C 1
ATOM 691 O O . SER A 1 82 ? -12.827 -1.991 8.132 1.00 89.38 82 SER A O 1
ATOM 693 N N . LYS A 1 83 ? -12.108 -3.224 9.860 1.00 91.88 83 LYS A N 1
ATOM 694 C CA . LYS A 1 83 ? -13.157 -2.780 10.781 1.00 91.88 83 LYS A CA 1
ATOM 695 C C . LYS A 1 83 ? -13.243 -1.259 10.923 1.00 91.88 83 LYS A C 1
ATOM 697 O O . LYS A 1 83 ? -14.340 -0.732 10.976 1.00 91.88 83 LYS A O 1
ATOM 702 N N . ILE A 1 84 ? -12.112 -0.549 10.977 1.00 91.25 84 ILE A N 1
ATOM 703 C CA . ILE A 1 84 ? -12.116 0.927 11.003 1.00 91.25 84 ILE A CA 1
ATOM 704 C C . ILE A 1 84 ? -12.758 1.484 9.729 1.00 91.25 84 ILE A C 1
ATOM 706 O O . ILE A 1 84 ? -13.554 2.411 9.803 1.00 91.25 84 ILE A O 1
ATOM 710 N N . ASN A 1 85 ? -12.397 0.939 8.567 1.00 90.44 85 ASN A N 1
ATOM 711 C CA . ASN A 1 85 ? -12.971 1.354 7.294 1.00 90.44 85 ASN A CA 1
ATOM 712 C C . ASN A 1 85 ? -14.480 1.077 7.240 1.00 90.44 85 ASN A C 1
ATOM 714 O O . ASN A 1 85 ? -15.229 1.952 6.823 1.00 90.44 85 ASN A O 1
ATOM 718 N N . ASP A 1 86 ? -14.908 -0.095 7.708 1.00 91.75 86 ASP A N 1
ATOM 719 C CA . ASP A 1 86 ? -16.315 -0.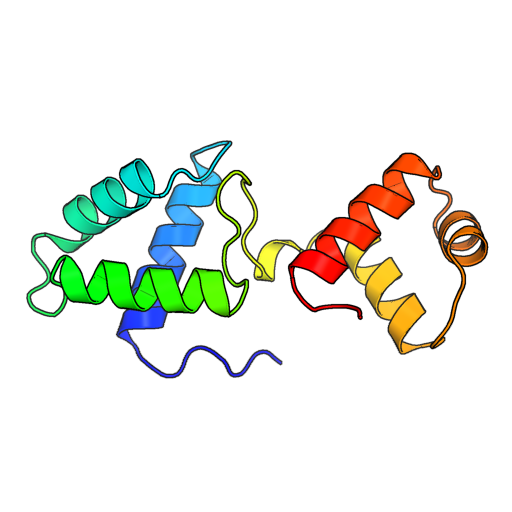495 7.755 1.00 91.75 86 ASP A CA 1
ATOM 720 C C . ASP A 1 86 ? -17.107 0.437 8.691 1.00 91.75 86 ASP A C 1
ATOM 722 O O . ASP A 1 86 ? -18.084 1.034 8.262 1.00 91.75 86 ASP A O 1
ATOM 726 N N . LEU A 1 87 ? -16.602 0.718 9.902 1.00 93.12 87 LEU A N 1
ATOM 727 C CA . LEU A 1 87 ? -17.216 1.674 10.838 1.00 93.12 87 LEU A CA 1
ATOM 728 C C . LEU A 1 87 ? -17.397 3.081 10.246 1.00 93.12 87 LEU A C 1
ATOM 730 O O . LEU A 1 87 ? -18.396 3.736 10.523 1.00 93.12 87 LEU A O 1
ATOM 734 N N . ILE A 1 88 ? -16.438 3.561 9.450 1.00 91.94 88 ILE A N 1
ATOM 735 C CA . ILE A 1 88 ? -16.514 4.888 8.815 1.00 91.94 88 ILE A CA 1
ATOM 736 C C . ILE A 1 88 ? -17.518 4.897 7.655 1.00 91.94 88 ILE A C 1
ATOM 738 O O . ILE A 1 88 ? -18.161 5.919 7.420 1.00 91.94 88 ILE A O 1
ATOM 742 N N . ILE A 1 89 ? -17.648 3.783 6.928 1.00 90.75 89 ILE A N 1
ATOM 743 C CA . ILE A 1 89 ? -18.645 3.628 5.860 1.00 90.75 89 ILE A CA 1
ATOM 744 C C . ILE A 1 89 ? -20.050 3.541 6.461 1.00 90.75 89 ILE A C 1
ATOM 746 O O . ILE A 1 89 ? -20.950 4.239 5.996 1.00 90.75 89 ILE A O 1
ATOM 750 N N . ASP A 1 90 ? -20.217 2.717 7.495 1.00 93.44 90 ASP A N 1
ATOM 751 C CA . ASP A 1 90 ? -21.503 2.456 8.141 1.00 93.44 90 ASP A CA 1
ATOM 752 C C . ASP A 1 90 ? -21.982 3.663 8.962 1.00 93.44 90 ASP A C 1
ATOM 754 O O . ASP A 1 90 ? -23.180 3.933 9.039 1.00 93.44 90 ASP A O 1
ATOM 758 N N . CYS A 1 91 ? -21.052 4.425 9.550 1.00 91.62 91 CYS A N 1
ATOM 759 C CA . CYS A 1 91 ? -21.336 5.625 10.331 1.00 91.62 91 CYS A CA 1
ATOM 760 C C . CYS A 1 91 ? -20.447 6.807 9.891 1.00 91.62 91 CYS A C 1
ATOM 762 O O . CYS A 1 91 ? -19.411 7.094 10.508 1.00 91.62 91 CYS A O 1
ATOM 764 N N . PRO A 1 92 ? -20.836 7.537 8.829 1.00 89.69 92 PRO A N 1
ATOM 765 C CA . PRO A 1 92 ? -20.112 8.723 8.390 1.00 89.69 92 PRO A CA 1
ATOM 766 C C . PRO A 1 92 ? -20.033 9.774 9.505 1.00 89.69 92 PRO A C 1
ATOM 768 O O . PRO A 1 92 ? -21.044 10.153 10.091 1.00 89.69 92 PRO A O 1
ATOM 771 N N . GLY A 1 93 ? -18.825 10.266 9.790 1.00 88.56 93 GLY A N 1
ATOM 772 C CA . GLY A 1 93 ? -18.591 11.239 10.864 1.00 88.56 93 GLY A CA 1
ATOM 773 C C . GLY A 1 93 ? -18.339 10.629 12.247 1.00 88.56 93 GLY A C 1
ATOM 774 O O . GLY A 1 93 ? -18.189 11.384 13.209 1.00 88.56 93 GLY A O 1
ATOM 775 N N . ILE A 1 94 ? -18.243 9.297 12.357 1.00 92.56 94 ILE A N 1
ATOM 776 C CA . ILE A 1 94 ? -17.815 8.624 13.589 1.00 92.56 94 ILE A CA 1
ATOM 777 C C . ILE A 1 94 ? -16.497 9.215 14.110 1.00 92.56 94 ILE A C 1
ATOM 779 O O . ILE A 1 94 ? -15.525 9.405 13.372 1.00 92.56 94 ILE A O 1
ATOM 783 N N . ASN A 1 95 ? -16.460 9.528 15.404 1.00 92.75 95 ASN A N 1
ATOM 784 C CA . ASN A 1 95 ? -15.297 10.148 16.021 1.00 92.75 95 ASN A CA 1
ATOM 785 C C . ASN A 1 95 ? -14.246 9.102 16.439 1.00 92.75 95 ASN A C 1
ATOM 787 O O . ASN A 1 95 ? -14.529 7.914 16.611 1.00 92.75 95 ASN A O 1
ATOM 791 N N . ILE A 1 96 ? -13.001 9.545 16.636 1.00 92.12 96 ILE A N 1
ATOM 792 C CA . ILE A 1 96 ? -11.900 8.639 16.990 1.00 92.12 96 ILE A CA 1
ATOM 793 C C . ILE A 1 96 ? -12.127 7.911 18.322 1.00 92.12 96 ILE A C 1
ATOM 795 O O . ILE A 1 96 ? -11.744 6.751 18.440 1.00 92.12 96 ILE A O 1
ATOM 799 N N . ASN A 1 97 ? -12.786 8.547 19.294 1.00 94.00 97 ASN A N 1
ATOM 800 C CA . ASN A 1 97 ? -13.068 7.935 20.594 1.00 94.00 97 ASN A CA 1
ATOM 801 C C . ASN A 1 97 ? -14.067 6.776 20.455 1.00 94.00 97 ASN A C 1
ATOM 803 O O . ASN A 1 97 ? -13.880 5.730 21.067 1.00 94.00 97 ASN A O 1
ATOM 807 N N . GLN A 1 98 ? -15.080 6.921 19.599 1.00 94.56 98 GLN A N 1
ATOM 808 C CA . GLN A 1 98 ? -16.030 5.860 19.263 1.00 94.56 98 GLN A CA 1
ATOM 809 C C . GLN A 1 98 ? -15.310 4.688 18.591 1.00 94.56 98 GLN A C 1
ATOM 811 O O . GLN A 1 98 ? -15.476 3.550 19.017 1.00 94.56 98 GLN A O 1
ATOM 816 N N . ILE A 1 99 ? -14.428 4.959 17.621 1.00 93.75 99 ILE A N 1
ATOM 817 C CA . ILE A 1 99 ? -13.611 3.916 16.977 1.00 93.75 99 ILE A CA 1
ATOM 818 C C . ILE A 1 99 ? -12.717 3.197 18.002 1.00 93.75 99 ILE A C 1
ATOM 820 O O . ILE A 1 99 ? -12.575 1.975 17.958 1.00 93.75 99 ILE A O 1
ATOM 824 N N . MET A 1 100 ? -12.089 3.944 18.916 1.00 95.94 100 MET A N 1
ATOM 825 C CA . MET A 1 100 ? -11.239 3.383 19.970 1.00 95.94 100 MET A CA 1
ATOM 826 C C . MET A 1 100 ? -12.021 2.456 20.897 1.00 95.94 100 MET A C 1
ATOM 828 O O . MET A 1 100 ? -11.529 1.369 21.202 1.00 95.94 100 MET A O 1
ATOM 832 N N . ASN A 1 101 ? -13.224 2.870 21.298 1.00 94.81 101 ASN A N 1
ATOM 833 C CA . ASN A 1 101 ? -14.097 2.100 22.176 1.00 94.81 101 ASN A CA 1
ATOM 834 C C . ASN A 1 101 ? -14.593 0.822 21.487 1.00 94.81 101 ASN A C 1
ATOM 836 O O . ASN A 1 101 ? -14.417 -0.263 22.035 1.00 94.81 101 ASN A O 1
ATOM 840 N N . GLU A 1 102 ? -15.112 0.924 20.260 1.00 93.75 10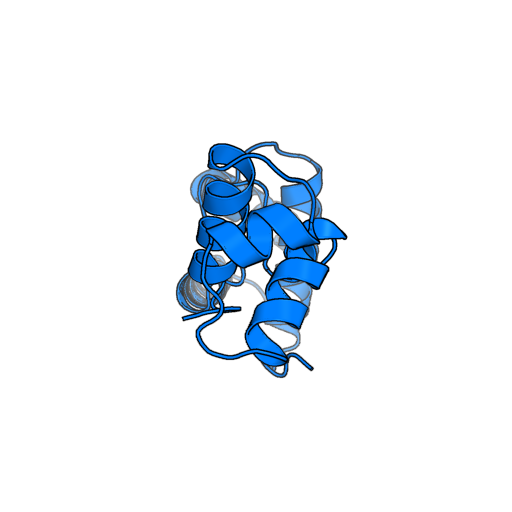2 GLU A N 1
ATOM 841 C CA . GLU A 1 102 ? -15.631 -0.225 19.498 1.00 93.75 102 GLU A CA 1
ATOM 842 C C . GLU A 1 102 ? -14.566 -1.285 19.197 1.00 93.75 102 GLU A C 1
ATOM 844 O O . GLU A 1 102 ? -14.830 -2.488 19.149 1.00 93.75 102 GLU A O 1
ATOM 849 N N . LEU A 1 103 ? -13.323 -0.853 18.974 1.00 92.75 103 LEU A N 1
ATOM 850 C CA . LEU A 1 103 ? -12.234 -1.754 18.600 1.00 92.75 103 LEU A CA 1
ATOM 851 C C . LEU A 1 103 ? -11.308 -2.112 19.760 1.00 92.75 103 LEU A C 1
ATOM 853 O O . LEU A 1 103 ? -10.395 -2.917 19.558 1.00 92.75 103 LEU A O 1
ATOM 857 N N . ASN A 1 104 ? -11.536 -1.537 20.942 1.00 94.25 104 ASN A N 1
ATOM 858 C CA . ASN A 1 104 ? -10.690 -1.658 22.125 1.00 94.25 104 ASN A CA 1
ATOM 859 C C . ASN A 1 104 ? -9.198 -1.426 21.804 1.00 94.25 104 ASN A C 1
ATOM 861 O O . ASN A 1 104 ? -8.333 -2.278 22.033 1.00 94.25 104 ASN A O 1
ATOM 865 N N . ILE A 1 105 ? -8.893 -0.278 21.188 1.00 94.19 105 ILE A N 1
ATOM 866 C CA . ILE A 1 105 ? -7.527 0.115 20.809 1.00 94.19 105 ILE A CA 1
ATOM 867 C C . ILE A 1 105 ? -7.148 1.476 21.395 1.00 94.19 105 ILE A C 1
ATOM 869 O O . ILE A 1 105 ? -7.954 2.396 21.456 1.00 94.19 105 ILE A O 1
ATOM 873 N N . GLY A 1 106 ? -5.874 1.633 21.765 1.00 94.19 106 GLY A N 1
ATOM 874 C CA . GLY A 1 106 ? -5.347 2.910 22.248 1.00 94.19 106 GLY A CA 1
ATOM 875 C C . GLY A 1 106 ? -5.230 3.981 21.155 1.00 94.19 106 GLY A C 1
ATOM 876 O O . GLY A 1 106 ? -5.058 3.669 19.971 1.00 94.19 106 GLY A O 1
ATOM 877 N N . ALA A 1 107 ? -5.230 5.250 21.573 1.00 91.94 107 ALA A N 1
ATOM 878 C CA . ALA A 1 107 ? -5.243 6.426 20.695 1.00 91.94 107 ALA A CA 1
ATOM 879 C C . ALA A 1 107 ? -4.128 6.421 19.637 1.00 91.94 107 ALA A C 1
ATOM 881 O O . ALA A 1 107 ? -4.395 6.592 18.450 1.00 91.94 107 ALA A O 1
ATOM 882 N N . ASN A 1 108 ? -2.885 6.131 20.034 1.00 92.94 108 ASN A N 1
ATOM 883 C CA . ASN A 1 108 ? -1.751 6.075 19.103 1.00 92.94 108 ASN A CA 1
ATOM 884 C C . ASN A 1 108 ? -1.955 5.034 17.993 1.00 92.94 108 ASN A C 1
ATOM 886 O O . ASN A 1 108 ? -1.617 5.270 16.832 1.00 92.94 108 ASN A O 1
ATOM 890 N N . ARG A 1 109 ? -2.539 3.882 18.341 1.00 89.75 109 ARG A N 1
ATOM 891 C CA . ARG A 1 109 ? -2.808 2.799 17.392 1.00 89.75 109 ARG A CA 1
ATOM 892 C C . ARG A 1 109 ? -3.944 3.180 16.445 1.00 89.75 109 ARG A C 1
ATOM 894 O O . ARG A 1 109 ? -3.807 2.982 15.238 1.00 89.75 109 ARG A O 1
ATOM 901 N N . ALA A 1 110 ? -5.016 3.772 16.974 1.00 92.19 110 ALA A N 1
ATOM 902 C CA . ALA A 1 110 ? -6.128 4.296 16.182 1.00 92.19 110 ALA A CA 1
ATOM 903 C C . ALA A 1 110 ? -5.653 5.367 15.187 1.00 92.19 110 ALA A C 1
ATOM 905 O O . ALA A 1 110 ? -5.872 5.226 13.984 1.00 92.19 110 ALA A O 1
ATOM 906 N N . LEU A 1 111 ? -4.902 6.369 15.656 1.00 92.88 111 LEU A N 1
ATOM 907 C CA . LEU A 1 111 ? -4.328 7.431 14.824 1.00 92.88 111 LEU A CA 1
ATOM 908 C C . LEU A 1 111 ? -3.413 6.881 13.728 1.00 92.88 111 LEU A C 1
ATOM 910 O O . LEU A 1 111 ? -3.496 7.306 12.576 1.00 92.88 111 LEU A O 1
A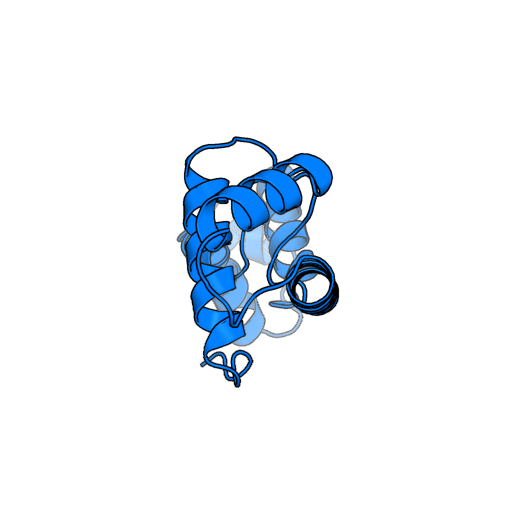TOM 914 N N . TRP A 1 112 ? -2.556 5.910 14.054 1.00 90.81 112 TRP A N 1
ATOM 915 C CA . TRP A 1 112 ? -1.687 5.281 13.061 1.00 90.81 112 TRP A CA 1
ATOM 916 C C . TRP A 1 112 ? -2.486 4.561 11.967 1.00 90.81 112 TRP A C 1
ATOM 918 O O . TRP A 1 112 ? -2.183 4.711 10.778 1.00 90.81 112 TRP A O 1
ATOM 928 N N . HIS A 1 113 ? -3.527 3.813 12.347 1.00 90.75 113 HIS A N 1
ATOM 929 C CA . HIS A 1 113 ? -4.401 3.137 11.393 1.00 90.75 113 HIS A CA 1
ATOM 930 C C . HIS A 1 113 ? -5.178 4.124 10.514 1.00 90.75 113 HIS A C 1
ATOM 932 O O . HIS A 1 113 ? -5.172 3.958 9.294 1.00 90.75 113 HIS A O 1
ATOM 938 N N . LEU A 1 114 ? -5.768 5.171 11.099 1.00 91.00 114 LEU A N 1
ATOM 939 C CA . LEU A 1 114 ? -6.476 6.229 10.370 1.00 91.00 114 LEU A CA 1
ATOM 940 C C . LEU A 1 114 ? -5.546 6.953 9.392 1.00 91.00 114 LEU A C 1
ATOM 942 O O . LEU A 1 114 ? -5.869 7.097 8.214 1.00 91.00 114 LEU A O 1
ATOM 946 N N . LYS A 1 115 ? -4.331 7.309 9.831 1.00 89.50 115 LYS A N 1
ATOM 947 C CA . LYS A 1 115 ? -3.312 7.918 8.966 1.00 89.50 115 LYS A CA 1
ATOM 948 C C . LYS A 1 115 ? -2.955 7.009 7.794 1.00 89.50 115 LYS A C 1
ATOM 950 O O . LYS A 1 115 ? -2.737 7.493 6.686 1.00 89.50 115 LYS A O 1
ATOM 955 N N . LEU A 1 116 ? -2.858 5.695 7.997 1.00 87.44 116 LEU A N 1
ATOM 956 C CA . LEU A 1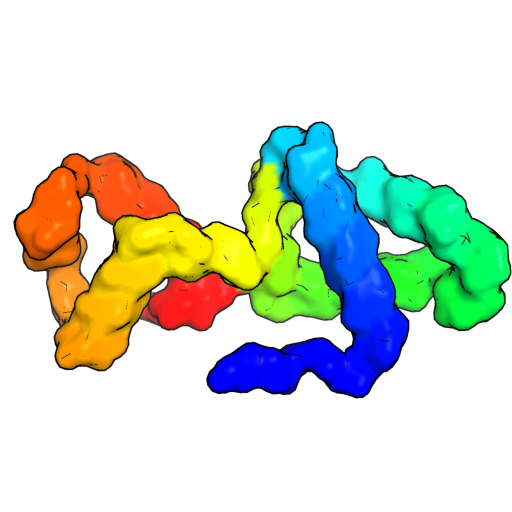 116 ? -2.638 4.763 6.890 1.00 87.44 116 LEU A CA 1
ATOM 957 C C . LEU A 1 116 ? -3.837 4.712 5.942 1.00 87.44 116 LEU A C 1
ATOM 959 O O . LEU A 1 116 ? -3.634 4.839 4.742 1.00 87.44 116 LEU A O 1
ATOM 963 N N . LEU A 1 117 ? -5.061 4.569 6.448 1.00 88.00 117 LEU A N 1
ATOM 964 C CA . LEU A 1 117 ? -6.263 4.529 5.610 1.00 88.00 117 LEU A CA 1
ATOM 965 C C . LEU A 1 117 ? -6.414 5.806 4.766 1.00 88.00 117 LEU A C 1
ATOM 967 O O . LEU A 1 117 ? -6.655 5.715 3.561 1.00 88.00 117 LEU A O 1
ATOM 971 N N . SER A 1 118 ? -6.164 6.975 5.361 1.00 88.06 118 SER A N 1
ATOM 972 C CA . SER A 1 118 ? -6.170 8.273 4.674 1.00 88.06 118 SER A CA 1
ATOM 973 C C . SER A 1 118 ? -5.068 8.369 3.608 1.00 88.06 118 SER A C 1
ATOM 975 O O . SER A 1 118 ? -5.345 8.682 2.450 1.00 88.06 118 SER A O 1
ATOM 977 N N . ASN A 1 119 ? -3.830 7.968 3.933 1.00 85.69 119 ASN A N 1
ATOM 978 C CA . ASN A 1 119 ? -2.712 7.960 2.974 1.00 85.69 119 ASN A CA 1
ATOM 979 C C . ASN A 1 119 ? -2.950 7.073 1.740 1.00 85.69 119 ASN A C 1
ATOM 981 O O . ASN A 1 119 ? -2.248 7.229 0.746 1.00 85.69 119 ASN A O 1
ATOM 985 N N . PHE A 1 120 ? -3.880 6.120 1.810 1.00 84.25 120 PHE A N 1
ATOM 986 C CA . PHE A 1 120 ? -4.243 5.235 0.702 1.00 84.25 120 PHE A CA 1
ATOM 987 C C . PHE A 1 120 ? -5.625 5.554 0.099 1.00 84.25 120 PHE A C 1
ATOM 989 O O . PHE A 1 120 ? -6.104 4.801 -0.757 1.00 84.25 120 PHE A O 1
ATOM 996 N N . LYS A 1 121 ? -6.249 6.675 0.502 1.00 84.69 121 LYS A N 1
ATOM 997 C CA . LYS A 1 121 ? -7.582 7.133 0.065 1.00 84.69 121 LYS A CA 1
ATOM 998 C C . LYS A 1 121 ? -8.702 6.117 0.323 1.00 84.69 121 LYS A C 1
ATOM 1000 O O . LYS A 1 121 ? -9.608 5.989 -0.497 1.00 84.69 121 LYS A O 1
ATOM 1005 N N . PHE A 1 122 ? -8.628 5.374 1.426 1.00 81.81 122 PHE A N 1
ATOM 1006 C CA . PHE A 1 122 ? -9.769 4.586 1.910 1.00 81.81 122 PHE A CA 1
ATOM 1007 C C . PHE A 1 122 ? -10.780 5.464 2.651 1.00 81.81 122 PHE A C 1
ATOM 1009 O O . PHE A 1 122 ? -11.977 5.245 2.536 1.00 81.81 122 PHE A O 1
ATOM 1016 N N . ILE A 1 123 ? -10.288 6.491 3.345 1.00 83.75 123 ILE A N 1
ATOM 1017 C CA . ILE A 1 123 ? -11.086 7.472 4.088 1.00 83.75 123 ILE A CA 1
ATOM 1018 C C . ILE A 1 123 ? -10.613 8.887 3.727 1.00 83.75 123 ILE A C 1
ATOM 1020 O O . ILE A 1 123 ? -9.494 9.041 3.218 1.00 83.75 123 ILE A O 1
ATOM 1024 N N . ARG A 1 124 ? -11.460 9.896 3.951 1.00 77.56 124 ARG A N 1
ATOM 1025 C CA . ARG A 1 124 ? -11.195 11.310 3.645 1.00 77.56 124 ARG A CA 1
ATOM 1026 C C . ARG A 1 124 ? -11.156 12.148 4.907 1.00 77.56 124 ARG A C 1
ATOM 1028 O O . ARG A 1 124 ? -12.017 11.905 5.773 1.00 77.56 124 ARG A O 1
#

pLDDT: mean 84.29, std 10.44, range [34.28, 95.94]

Radius of gyration: 16.94 Å; chains: 1; bounding box: 38×21×47 Å

Sequence (124 aa):
MVSVLKEEDEKVLYNLVKEYAKKKPIIEIKDLVNFLNNRLKLNLNFNRNKIELILKRFIKNQIILIGKKLVKEDILKTRIRSKINDLIIDCPGININQIMNELNIGANRALWHLKLLSNFKFIR

Foldseek 3Di:
DDPDDDDPVLVVLLVQLLVVLVVDAFAAPVVSLVSVCVVCVVPPVDDSVVSVVSVVVCVVLQQDDGGGSDGLVVLCVDVLLVVVLVCCVVDPPDDLVNSCVVSVHDPVVSVVSVVSCVSNVSDD